Protein AF-A0A7C7RDS0-F1 (afdb_monomer_lite)

pLDDT: mean 90.05, std 12.33, range [45.91, 98.25]

Secondary structure (DSSP, 8-state):
-GGG-TT------S-SB-EE---BTTBSSEE---SB-TT-PBPHHHHHHHHHHHHTTTS--

Radius of gyration: 14.86 Å; chains: 1; bounding box: 34×19×41 Å

Structure (mmCIF, N/CA/C/O backbone):
data_AF-A0A7C7RDS0-F1
#
_entry.id   AF-A0A7C7RDS0-F1
#
loop_
_atom_site.group_PDB
_atom_site.id
_atom_site.type_symbol
_atom_site.label_atom_id
_atom_site.label_alt_id
_atom_site.label_comp_id
_atom_site.label_asym_id
_atom_site.label_entity_id
_atom_site.label_seq_id
_atom_site.pdbx_PDB_ins_code
_atom_site.Cartn_x
_atom_site.Cartn_y
_atom_site.Cartn_z
_atom_site.occupancy
_atom_site.B_iso_or_equiv
_atom_site.auth_seq_id
_atom_site.auth_comp_id
_atom_site.auth_asym_id
_atom_site.auth_atom_id
_atom_site.pdbx_PDB_model_num
ATOM 1 N N . MET A 1 1 ? -14.493 11.493 6.076 1.00 71.88 1 MET A N 1
ATOM 2 C CA . MET A 1 1 ? -13.374 10.667 5.565 1.00 71.88 1 MET A CA 1
ATOM 3 C C . MET A 1 1 ? -13.827 9.206 5.543 1.00 71.88 1 MET A C 1
ATOM 5 O O . MET A 1 1 ? -14.539 8.820 6.462 1.00 71.88 1 MET A O 1
ATOM 9 N N . LEU A 1 2 ? -13.503 8.434 4.495 1.00 84.62 2 LEU A N 1
ATOM 10 C CA . LEU A 1 2 ? -14.109 7.112 4.218 1.00 84.62 2 LEU A CA 1
ATOM 11 C C . LEU A 1 2 ? -13.921 6.070 5.336 1.00 84.62 2 LEU A C 1
ATOM 13 O O . LEU A 1 2 ? -14.782 5.222 5.508 1.00 84.62 2 LEU A O 1
ATOM 17 N N . HIS A 1 3 ? -12.853 6.166 6.133 1.00 82.62 3 HIS A N 1
ATOM 18 C CA . HIS A 1 3 ? -12.564 5.234 7.234 1.00 82.62 3 HIS A CA 1
ATOM 19 C C . HIS A 1 3 ? -13.527 5.325 8.431 1.00 82.62 3 HIS A C 1
ATOM 21 O O . HIS A 1 3 ? -13.471 4.477 9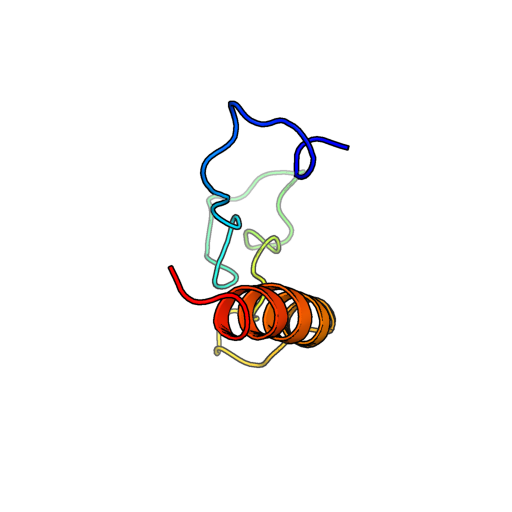.307 1.00 82.62 3 HIS A O 1
ATOM 27 N N . LYS A 1 4 ? -14.385 6.354 8.494 1.00 87.94 4 LYS A N 1
ATOM 28 C CA . LYS A 1 4 ? -15.398 6.524 9.556 1.00 87.94 4 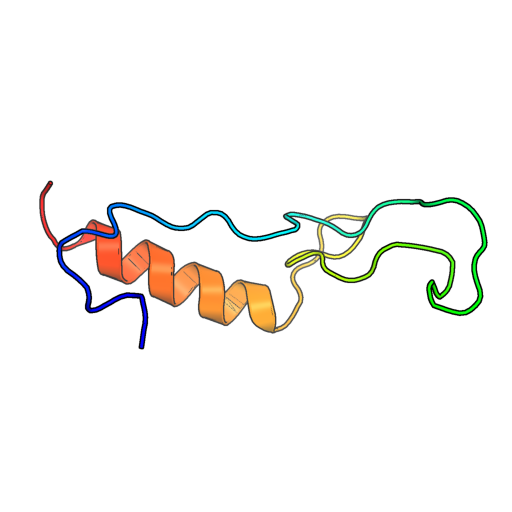LYS A CA 1
ATOM 29 C C . LYS A 1 4 ? -16.792 6.059 9.130 1.00 87.94 4 LYS A C 1
ATOM 31 O O . LYS A 1 4 ? -17.775 6.435 9.753 1.00 87.94 4 LYS A O 1
ATOM 36 N N . LYS A 1 5 ? -16.905 5.404 7.974 1.00 93.19 5 LYS A N 1
ATOM 37 C CA . LYS A 1 5 ? -18.185 4.956 7.430 1.00 93.19 5 LYS A CA 1
ATOM 38 C C . LYS A 1 5 ? -18.375 3.493 7.796 1.00 93.19 5 LYS A C 1
ATOM 40 O O . LYS A 1 5 ? -17.564 2.671 7.390 1.00 93.19 5 LYS A O 1
ATOM 45 N N . ASP A 1 6 ? -19.460 3.189 8.497 1.00 93.44 6 ASP A N 1
ATOM 46 C CA . ASP A 1 6 ? -19.719 1.851 9.054 1.00 93.44 6 ASP A CA 1
ATOM 47 C C . ASP A 1 6 ? -19.850 0.762 7.980 1.00 93.44 6 ASP A C 1
ATOM 49 O O . ASP A 1 6 ? -19.570 -0.405 8.225 1.00 93.44 6 ASP A O 1
ATOM 53 N N . PHE A 1 7 ? -20.219 1.147 6.756 1.00 94.31 7 PHE A N 1
ATOM 54 C CA . PHE A 1 7 ? -20.287 0.241 5.609 1.00 94.31 7 PHE A CA 1
ATOM 55 C C . PHE A 1 7 ? -18.917 -0.073 4.977 1.00 94.31 7 PHE A C 1
ATOM 57 O O . PHE A 1 7 ? -18.843 -0.887 4.058 1.00 94.31 7 PHE A O 1
ATOM 64 N N . VAL A 1 8 ? -17.828 0.573 5.413 1.00 94.44 8 VAL A N 1
ATOM 65 C CA . VAL A 1 8 ? -16.474 0.326 4.896 1.00 94.44 8 VAL A CA 1
ATOM 66 C C . VAL A 1 8 ? -15.729 -0.614 5.835 1.00 94.44 8 VAL A C 1
ATOM 68 O O . VAL A 1 8 ? -15.288 -0.225 6.911 1.00 94.44 8 VAL A O 1
ATOM 71 N N . ILE A 1 9 ? -15.541 -1.854 5.391 1.00 91.06 9 ILE A N 1
ATOM 72 C CA . ILE A 1 9 ? -14.952 -2.928 6.207 1.00 91.06 9 ILE A CA 1
ATOM 73 C C . ILE A 1 9 ? -13.425 -3.032 6.104 1.00 91.06 9 ILE A C 1
ATOM 75 O O . ILE A 1 9 ? -12.797 -3.734 6.890 1.00 91.06 9 ILE A O 1
ATOM 79 N N . GLY A 1 10 ? -12.805 -2.360 5.132 1.00 89.94 10 GLY A N 1
ATOM 80 C CA . GLY A 1 10 ? -11.365 -2.457 4.929 1.00 89.94 10 GLY A CA 1
ATOM 81 C C . GLY A 1 10 ? -10.840 -1.610 3.779 1.00 89.94 10 GLY A C 1
ATOM 82 O O . GLY A 1 10 ? -11.595 -1.085 2.960 1.00 89.94 10 GLY A O 1
ATOM 83 N N . PHE A 1 11 ? -9.513 -1.498 3.724 1.00 92.00 11 PHE A N 1
ATOM 84 C CA . PHE A 1 11 ? -8.782 -0.766 2.695 1.00 92.00 11 PHE A CA 1
ATOM 85 C C . PHE A 1 11 ? -7.625 -1.609 2.173 1.00 92.00 11 PHE A C 1
ATOM 87 O O . PHE A 1 11 ? -6.928 -2.272 2.940 1.00 92.00 11 PHE A O 1
ATOM 94 N N . VAL A 1 12 ? -7.378 -1.520 0.869 1.00 93.75 12 VAL A N 1
ATOM 95 C CA . VAL A 1 12 ? -6.214 -2.128 0.221 1.00 93.75 12 VAL A CA 1
ATOM 96 C C . VAL A 1 12 ? -5.401 -1.018 -0.430 1.00 93.75 12 VAL A C 1
ATOM 98 O O . VAL A 1 12 ? -5.920 -0.243 -1.232 1.00 93.75 12 VAL A O 1
ATOM 101 N N . ILE A 1 13 ? -4.122 -0.918 -0.071 1.00 95.44 13 ILE A N 1
ATOM 102 C CA . ILE A 1 13 ? -3.236 0.122 -0.598 1.00 95.44 13 ILE A CA 1
ATOM 103 C C . ILE A 1 13 ? -2.686 -0.300 -1.960 1.00 95.44 13 ILE A C 1
ATOM 105 O O . ILE A 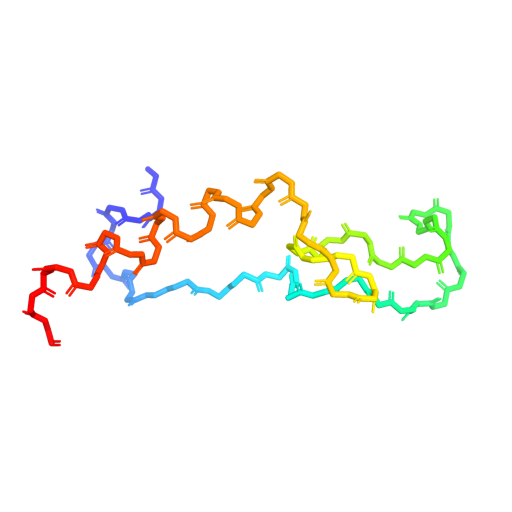1 13 ? -2.110 -1.379 -2.107 1.00 95.44 13 ILE A O 1
ATOM 109 N N . TRP A 1 14 ? -2.795 0.593 -2.944 1.00 96.88 14 TRP A N 1
ATOM 110 C CA . TRP A 1 14 ? -2.132 0.447 -4.234 1.00 96.88 14 TRP A CA 1
ATOM 111 C C . TRP A 1 14 ? -0.902 1.365 -4.318 1.00 96.88 14 TRP A C 1
ATOM 113 O O . TRP A 1 14 ? -1.050 2.583 -4.314 1.00 96.88 14 TRP A O 1
ATOM 123 N N . ASN A 1 15 ? 0.323 0.866 -4.439 1.00 96.38 15 ASN A N 1
ATOM 124 C CA . ASN A 1 15 ? 0.757 -0.534 -4.515 1.00 96.38 15 ASN A CA 1
ATOM 125 C C . ASN A 1 15 ? 1.685 -0.857 -3.334 1.00 96.38 15 ASN A C 1
ATOM 127 O O . ASN A 1 15 ? 2.167 0.045 -2.651 1.00 96.38 15 ASN A O 1
ATOM 131 N N . LEU A 1 16 ? 1.976 -2.133 -3.098 1.00 97.06 16 LEU A N 1
ATOM 132 C CA . LEU A 1 16 ? 3.007 -2.516 -2.140 1.00 97.06 16 LEU A CA 1
ATOM 133 C C . LEU A 1 16 ? 4.384 -1.969 -2.553 1.00 97.06 16 LEU A C 1
ATOM 135 O O . LEU A 1 16 ? 5.085 -1.389 -1.730 1.00 97.06 16 LEU A O 1
ATOM 139 N N . SER A 1 17 ? 4.763 -2.112 -3.825 1.00 98.00 17 SER A N 1
ATOM 140 C CA . SER A 1 17 ? 6.087 -1.740 -4.332 1.00 98.00 17 SER A CA 1
ATOM 141 C C . SER A 1 17 ? 5.993 -1.119 -5.726 1.00 98.00 17 SER A C 1
ATOM 143 O O . SER A 1 17 ? 5.027 -1.324 -6.462 1.00 98.00 17 SER A O 1
ATOM 145 N N . ASP A 1 18 ? 6.988 -0.317 -6.091 1.00 97.75 18 ASP A N 1
ATOM 146 C CA . ASP A 1 18 ? 7.096 0.202 -7.450 1.00 97.75 18 ASP A CA 1
ATOM 147 C C . ASP A 1 18 ? 7.337 -0.929 -8.455 1.00 97.75 18 ASP A C 1
ATOM 149 O O . ASP A 1 18 ? 8.174 -1.806 -8.243 1.00 97.75 18 ASP A O 1
ATOM 153 N N . PHE A 1 19 ? 6.651 -0.878 -9.596 1.00 96.75 19 PHE A N 1
ATOM 154 C CA . PHE A 1 19 ? 6.714 -1.930 -10.612 1.00 96.75 19 PHE A CA 1
ATOM 155 C C . PHE A 1 19 ? 6.816 -1.359 -12.029 1.00 96.75 19 PHE A C 1
ATOM 157 O O . PHE A 1 19 ? 6.391 -0.233 -12.296 1.00 96.75 19 PHE A O 1
ATOM 164 N N . ARG A 1 20 ? 7.404 -2.134 -12.951 1.00 96.25 20 ARG A N 1
ATOM 165 C CA . ARG A 1 20 ? 7.576 -1.725 -14.354 1.00 96.25 20 ARG A CA 1
ATOM 166 C C . ARG A 1 20 ? 6.234 -1.647 -15.076 1.00 96.25 20 ARG A C 1
ATOM 168 O O . ARG A 1 20 ? 5.367 -2.491 -14.889 1.00 96.25 20 ARG A O 1
ATOM 175 N N . THR A 1 21 ? 6.104 -0.654 -15.942 1.00 95.56 21 THR A N 1
ATOM 176 C CA . THR A 1 21 ? 4.969 -0.487 -16.855 1.00 95.56 21 THR A CA 1
ATOM 177 C C . THR A 1 21 ? 5.497 -0.170 -18.246 1.00 95.56 21 THR A C 1
ATOM 179 O O . THR A 1 21 ? 6.648 0.247 -18.377 1.00 95.56 21 THR A O 1
ATOM 182 N N . SER A 1 22 ? 4.653 -0.300 -19.268 1.00 95.31 22 SER A N 1
ATOM 183 C CA . SER A 1 22 ? 4.945 0.239 -20.599 1.00 95.31 22 SER A CA 1
ATOM 184 C C . SER A 1 22 ? 5.264 1.736 -20.532 1.00 95.31 22 SER A C 1
ATOM 186 O O . SER A 1 22 ? 4.827 2.442 -19.611 1.00 95.31 22 SER A O 1
ATOM 188 N N . GLN A 1 23 ? 6.031 2.217 -21.509 1.00 94.94 23 GLN A N 1
ATOM 189 C CA . GLN A 1 23 ? 6.380 3.627 -21.617 1.00 94.94 23 GLN A CA 1
ATOM 190 C C . GLN A 1 23 ? 5.128 4.468 -21.897 1.00 94.94 23 GLN A C 1
ATOM 192 O O . GLN A 1 23 ? 4.295 4.118 -22.728 1.00 94.94 23 GLN A O 1
ATOM 197 N N . SER A 1 24 ? 4.981 5.572 -21.167 1.00 94.06 24 SER A N 1
ATOM 198 C CA . SER A 1 24 ? 3.882 6.526 -21.312 1.00 94.06 24 SER A CA 1
ATOM 199 C C . SER A 1 24 ? 4.315 7.865 -20.719 1.00 94.06 24 SER A C 1
ATOM 201 O O . SER A 1 24 ? 5.078 7.883 -19.753 1.00 94.06 24 SER A O 1
ATOM 203 N N . SER A 1 25 ? 3.803 8.978 -21.245 1.00 95.12 25 SER A N 1
ATOM 204 C CA . SER A 1 25 ? 4.084 10.329 -20.735 1.00 95.12 25 SER A CA 1
ATOM 205 C C . SER A 1 25 ? 3.769 10.488 -19.240 1.00 95.12 25 SER A C 1
ATOM 207 O O . SER A 1 25 ? 4.461 11.215 -18.535 1.00 95.12 25 SER A O 1
ATOM 209 N N . PHE A 1 26 ? 2.783 9.752 -18.717 1.00 93.88 26 PHE A N 1
ATOM 210 C CA . PHE A 1 26 ? 2.388 9.798 -17.303 1.00 93.88 26 PHE A CA 1
ATOM 211 C C . PHE A 1 26 ? 3.182 8.839 -16.399 1.00 93.88 26 PHE A C 1
ATOM 213 O O . PHE A 1 26 ? 2.882 8.705 -15.207 1.00 93.88 26 PHE A O 1
ATOM 220 N N . ARG A 1 27 ? 4.157 8.102 -16.945 1.00 91.38 27 ARG A N 1
ATOM 221 C CA . ARG A 1 27 ? 4.928 7.083 -16.223 1.00 91.38 27 ARG A CA 1
ATOM 222 C C . ARG A 1 27 ? 6.417 7.350 -16.374 1.00 91.38 27 ARG A C 1
ATOM 224 O O . ARG A 1 27 ? 7.011 7.122 -17.420 1.00 91.38 27 ARG A O 1
ATOM 231 N N . ILE A 1 28 ? 7.043 7.764 -15.276 1.00 89.06 28 ILE A N 1
ATOM 232 C CA . ILE A 1 28 ? 8.489 7.996 -15.219 1.00 89.06 28 ILE A CA 1
ATOM 233 C C . ILE A 1 28 ? 9.196 6.644 -15.051 1.00 89.06 28 ILE A C 1
ATOM 235 O O . ILE A 1 28 ? 9.520 6.241 -13.927 1.00 89.06 28 ILE A O 1
ATOM 239 N N . MET A 1 29 ? 9.377 5.929 -16.169 1.00 88.25 29 MET A N 1
ATOM 240 C CA . MET A 1 29 ? 9.995 4.593 -16.313 1.00 88.25 29 MET A CA 1
ATOM 241 C C . MET A 1 29 ? 9.271 3.429 -15.608 1.00 88.25 29 MET A C 1
ATOM 243 O O . MET A 1 29 ? 9.424 2.272 -15.992 1.00 88.25 29 MET A O 1
ATOM 247 N N . GLN A 1 30 ? 8.487 3.707 -14.568 1.00 92.88 30 GLN A N 1
ATOM 248 C CA . GLN A 1 30 ? 7.789 2.720 -13.750 1.00 92.88 30 GLN A CA 1
ATOM 249 C C . GLN A 1 30 ? 6.539 3.329 -13.101 1.00 92.88 30 GLN A C 1
ATOM 251 O O . GLN A 1 30 ? 6.358 4.551 -13.058 1.00 92.88 30 GLN A O 1
ATOM 256 N N . ASN A 1 31 ? 5.685 2.485 -12.526 1.00 96.81 31 ASN A N 1
ATOM 257 C CA . ASN A 1 31 ? 4.659 2.929 -11.598 1.00 96.81 31 ASN A CA 1
ATOM 258 C C . ASN A 1 31 ? 5.291 3.206 -10.226 1.00 96.81 31 ASN A C 1
ATOM 260 O O . ASN A 1 31 ? 5.781 2.287 -9.580 1.00 96.81 31 ASN A O 1
ATOM 264 N N . ARG A 1 32 ? 5.258 4.473 -9.790 1.00 96.25 32 ARG A N 1
ATOM 265 C CA . ARG A 1 32 ? 5.863 4.942 -8.530 1.00 96.25 32 ARG A CA 1
ATOM 266 C C . ARG A 1 32 ? 4.901 5.007 -7.333 1.00 96.25 32 ARG A C 1
ATOM 268 O O . ARG A 1 32 ? 5.203 5.659 -6.335 1.00 96.25 32 ARG A O 1
ATOM 275 N N . LYS A 1 33 ? 3.727 4.374 -7.444 1.00 97.31 33 LYS A N 1
ATOM 276 C CA . LYS A 1 33 ? 2.687 4.356 -6.398 1.00 97.31 33 LYS A CA 1
ATOM 277 C C . LYS A 1 33 ? 2.981 3.366 -5.261 1.00 97.31 33 LYS A C 1
ATOM 279 O O . LYS A 1 33 ? 2.148 3.213 -4.379 1.00 97.31 33 LYS A O 1
ATOM 284 N N . GLY A 1 34 ? 4.115 2.665 -5.284 1.00 97.50 34 GLY A N 1
ATOM 285 C CA . GLY A 1 34 ? 4.488 1.730 -4.230 1.00 97.50 34 GLY A CA 1
ATOM 286 C C . GLY A 1 34 ? 4.713 2.426 -2.889 1.00 97.50 34 GLY A C 1
ATOM 287 O O . GLY A 1 34 ? 5.332 3.491 -2.855 1.00 97.50 34 GLY A O 1
ATOM 288 N N . VAL A 1 35 ? 4.270 1.807 -1.793 1.00 98.25 35 VAL A N 1
ATOM 289 C CA . VAL A 1 35 ? 4.676 2.163 -0.418 1.00 98.25 35 VAL A CA 1
ATOM 290 C C . VAL A 1 35 ? 6.174 1.908 -0.221 1.00 98.25 35 VAL A C 1
ATOM 292 O O . VAL A 1 35 ? 6.864 2.663 0.466 1.00 98.25 35 VAL A O 1
ATOM 295 N N . LEU A 1 36 ? 6.682 0.870 -0.881 1.00 98.25 36 LEU A N 1
ATOM 296 C CA . LEU A 1 36 ? 8.095 0.551 -1.012 1.00 98.25 36 LEU A CA 1
ATOM 297 C C . LEU A 1 36 ? 8.601 0.941 -2.404 1.00 98.25 36 LEU A C 1
ATOM 299 O O . LEU A 1 36 ? 7.834 1.024 -3.369 1.00 98.25 36 LEU A O 1
ATOM 303 N N . ASN A 1 37 ? 9.907 1.149 -2.541 1.00 97.44 37 ASN A N 1
ATOM 304 C CA . ASN A 1 37 ? 10.526 1.188 -3.863 1.00 97.44 37 ASN A CA 1
ATOM 305 C C . ASN A 1 37 ? 10.632 -0.234 -4.457 1.00 97.44 37 ASN A C 1
ATOM 307 O O . ASN A 1 37 ? 10.261 -1.225 -3.822 1.00 97.44 37 ASN A O 1
ATOM 311 N N . ARG A 1 38 ? 11.138 -0.343 -5.690 1.00 95.62 38 ARG A N 1
ATOM 312 C CA . ARG A 1 38 ? 11.211 -1.612 -6.436 1.00 95.62 38 ARG A CA 1
ATOM 313 C C . ARG A 1 38 ? 12.131 -2.661 -5.793 1.00 95.62 38 ARG A C 1
ATOM 315 O O . ARG A 1 38 ? 11.892 -3.852 -5.963 1.00 95.62 38 ARG A O 1
ATOM 322 N N . ILE A 1 39 ? 13.155 -2.228 -5.056 1.00 97.19 39 ILE A N 1
ATOM 323 C CA . ILE A 1 39 ? 14.066 -3.103 -4.295 1.00 97.19 39 ILE A CA 1
ATOM 324 C C . ILE A 1 39 ? 13.624 -3.281 -2.833 1.00 97.19 39 ILE A C 1
ATOM 326 O O . ILE A 1 39 ? 14.362 -3.838 -2.029 1.00 97.19 39 ILE A O 1
ATOM 330 N N . LYS A 1 40 ? 12.379 -2.890 -2.521 1.00 96.81 40 LYS A N 1
ATOM 331 C CA . LYS A 1 40 ? 11.696 -3.050 -1.227 1.00 96.81 40 LYS A CA 1
ATOM 332 C C . LYS A 1 40 ? 12.228 -2.170 -0.093 1.00 96.81 40 LYS A C 1
ATOM 334 O O . LYS A 1 40 ? 11.932 -2.437 1.068 1.00 96.81 40 LYS A O 1
ATOM 339 N N . GLU A 1 41 ? 12.927 -1.085 -0.402 1.00 98.12 41 GLU A N 1
ATOM 340 C CA . GLU A 1 41 ? 13.263 -0.085 0.610 1.00 98.12 41 GLU A CA 1
ATOM 341 C C . GLU A 1 41 ? 12.031 0.779 0.933 1.00 98.12 41 GLU A C 1
ATOM 343 O O . GLU A 1 41 ? 11.252 1.132 0.032 1.00 98.12 41 GLU A O 1
ATOM 348 N N . PRO A 1 42 ? 11.821 1.121 2.214 1.00 98.25 42 PRO A N 1
ATOM 349 C CA . PRO A 1 42 ? 10.654 1.871 2.650 1.00 98.25 42 PRO A CA 1
ATOM 350 C C . PRO A 1 42 ? 10.716 3.332 2.200 1.00 98.25 42 PRO A C 1
ATOM 352 O O . PRO A 1 42 ? 11.705 4.027 2.420 1.00 98.25 42 PRO A O 1
ATOM 355 N N . LYS A 1 43 ? 9.616 3.834 1.631 1.00 98.19 43 LYS A N 1
ATOM 356 C CA . LYS A 1 43 ? 9.407 5.280 1.462 1.00 98.19 43 LYS A CA 1
ATOM 357 C C . LYS A 1 43 ? 8.820 5.872 2.743 1.00 98.19 43 LYS A C 1
ATOM 359 O O . LYS A 1 43 ? 8.358 5.140 3.615 1.00 98.19 43 LYS A O 1
ATOM 364 N N . LEU A 1 44 ? 8.722 7.201 2.824 1.00 98.19 44 LEU A N 1
ATOM 365 C CA . LEU A 1 44 ? 8.083 7.880 3.962 1.00 98.19 44 LEU A CA 1
ATOM 366 C C . LEU A 1 44 ? 6.659 7.360 4.241 1.00 98.19 44 LEU A C 1
ATOM 368 O O . LEU A 1 44 ? 6.276 7.181 5.395 1.00 98.19 44 LEU A O 1
ATOM 372 N N . ALA A 1 45 ? 5.905 7.033 3.186 1.00 97.50 45 ALA A N 1
ATOM 373 C CA . ALA A 1 45 ? 4.573 6.443 3.302 1.00 97.50 45 ALA A CA 1
ATOM 374 C C . ALA A 1 45 ? 4.561 5.124 4.099 1.00 97.50 45 ALA A C 1
ATOM 376 O O . ALA A 1 45 ? 3.587 4.851 4.792 1.00 97.50 45 ALA A O 1
ATOM 377 N N . ALA A 1 46 ? 5.635 4.326 4.059 1.00 97.75 46 ALA A N 1
ATOM 378 C CA . ALA A 1 46 ? 5.720 3.067 4.798 1.00 97.75 46 ALA A CA 1
ATOM 379 C C . ALA A 1 46 ? 5.623 3.272 6.316 1.00 97.75 46 ALA A C 1
ATOM 381 O O . ALA A 1 46 ? 5.035 2.439 7.004 1.00 97.75 4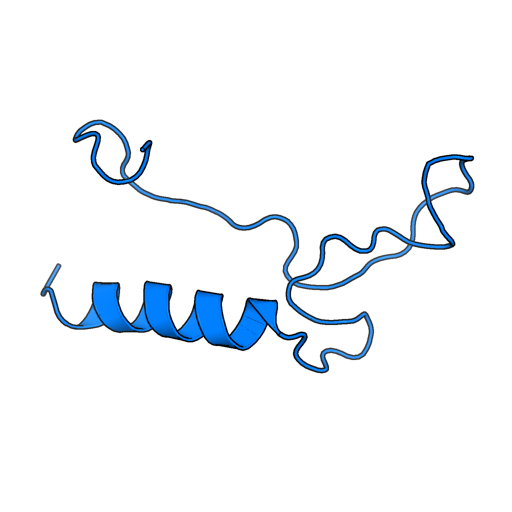6 ALA A O 1
ATOM 382 N N . LYS A 1 47 ? 6.139 4.399 6.830 1.00 96.81 47 LYS A N 1
ATOM 383 C CA . LYS A 1 47 ? 6.014 4.764 8.246 1.00 96.81 47 LYS A CA 1
ATOM 384 C C . LYS A 1 47 ? 4.549 4.997 8.629 1.00 96.81 47 LYS A C 1
ATOM 386 O O . LYS A 1 47 ? 4.062 4.373 9.564 1.00 96.81 47 LYS A O 1
ATOM 391 N N . VAL A 1 48 ? 3.837 5.815 7.853 1.00 95.31 48 VAL A N 1
ATOM 392 C CA . VAL A 1 48 ? 2.417 6.132 8.093 1.00 95.31 48 VAL A CA 1
ATOM 393 C C . VAL A 1 48 ? 1.547 4.880 7.979 1.00 95.31 48 VAL A C 1
ATOM 395 O O . VAL A 1 48 ? 0.701 4.622 8.828 1.00 95.31 48 VAL A O 1
ATOM 398 N N . VAL A 1 49 ? 1.777 4.059 6.951 1.00 94.56 49 VAL A N 1
ATOM 399 C CA . VAL A 1 49 ? 1.051 2.795 6.762 1.00 94.56 49 VAL A CA 1
ATOM 400 C C . VAL A 1 49 ? 1.269 1.869 7.957 1.00 94.56 49 VAL A C 1
ATOM 402 O O . VAL A 1 49 ? 0.308 1.321 8.485 1.00 94.56 49 VAL A O 1
ATOM 405 N N . LYS A 1 50 ? 2.507 1.730 8.440 1.00 95.00 50 LYS A N 1
ATOM 406 C CA . LYS A 1 50 ? 2.799 0.928 9.631 1.00 95.00 50 LYS A CA 1
ATOM 407 C C . LYS A 1 50 ? 1.995 1.402 10.846 1.00 95.00 50 LYS A C 1
ATOM 409 O O . LYS A 1 50 ? 1.377 0.568 11.497 1.00 95.00 50 LYS A O 1
ATOM 414 N N . GLU A 1 51 ? 1.969 2.704 11.118 1.00 93.56 51 GLU A N 1
ATOM 415 C CA . GLU A 1 51 ? 1.220 3.285 12.242 1.00 93.56 51 GLU A CA 1
ATOM 416 C C . GLU A 1 51 ? -0.287 2.985 12.138 1.00 93.56 51 GLU A C 1
ATOM 418 O O . GLU A 1 51 ? -0.879 2.491 13.096 1.00 93.56 51 GLU A O 1
ATOM 423 N N . VAL A 1 52 ? -0.888 3.172 10.956 1.00 89.75 52 VAL A N 1
ATOM 424 C CA . VAL A 1 52 ? -2.323 2.915 10.716 1.00 89.75 52 VAL A CA 1
ATOM 425 C C . VAL 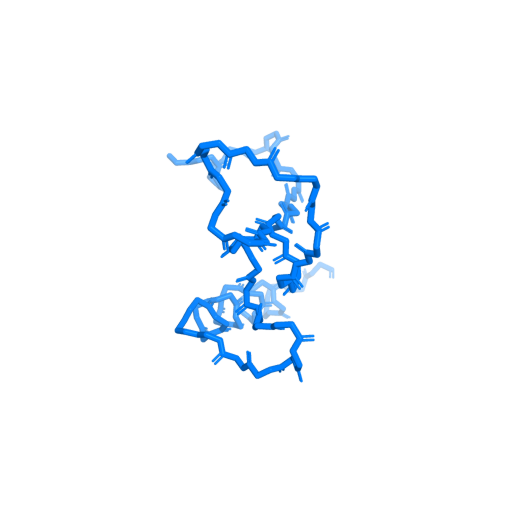A 1 52 ? -2.691 1.443 10.938 1.00 89.75 52 VAL A C 1
ATOM 427 O O . VAL A 1 52 ? -3.661 1.140 11.631 1.00 89.75 52 VAL A O 1
ATOM 430 N N . PHE A 1 53 ? -1.918 0.506 10.383 1.00 89.00 53 PHE A N 1
ATOM 431 C CA . PHE A 1 53 ? -2.201 -0.927 10.538 1.00 89.00 53 PHE A CA 1
ATOM 432 C C . PHE A 1 53 ? -1.853 -1.461 11.935 1.00 89.00 53 PHE A C 1
ATOM 434 O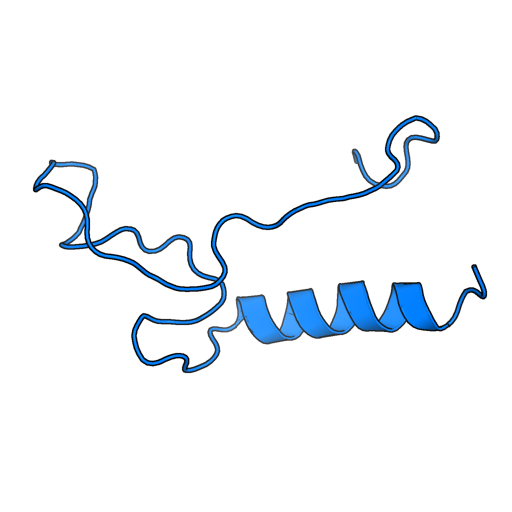 O . PHE A 1 53 ? -2.400 -2.480 12.349 1.00 89.00 53 PHE A O 1
ATOM 441 N N . GLN A 1 54 ? -0.947 -0.809 12.669 1.00 90.25 54 GLN A N 1
ATOM 442 C CA . GLN A 1 54 ? -0.656 -1.157 14.062 1.00 90.25 54 GLN A CA 1
ATOM 443 C C . GLN A 1 54 ? -1.758 -0.692 15.017 1.00 90.25 54 GLN A C 1
ATOM 445 O O . GLN A 1 54 ? -2.112 -1.446 15.917 1.00 90.25 54 GLN A O 1
ATOM 450 N N . GLN A 1 55 ? -2.339 0.492 14.804 1.00 76.50 55 GLN A N 1
ATOM 451 C CA . GLN A 1 55 ? -3.479 0.975 15.594 1.00 76.50 55 GLN A CA 1
ATOM 452 C C . GLN A 1 55 ? -4.676 0.019 15.501 1.00 76.50 55 GLN A C 1
ATOM 454 O O . GLN A 1 55 ? -5.241 -0.360 16.522 1.00 76.50 55 GLN A O 1
ATOM 459 N N . GLY A 1 56 ? -4.987 -0.471 14.297 1.00 66.38 56 GLY A N 1
ATOM 460 C CA . GLY A 1 56 ? -6.069 -1.440 14.087 1.00 66.38 56 GLY A CA 1
ATOM 461 C C . GLY A 1 56 ? -5.833 -2.837 14.680 1.00 66.38 56 GLY A C 1
ATOM 462 O O . GLY A 1 56 ? -6.742 -3.654 14.640 1.00 66.38 56 GLY A O 1
ATOM 463 N N . ARG A 1 57 ? -4.638 -3.140 15.213 1.00 61.56 57 ARG A N 1
ATOM 464 C CA . ARG A 1 57 ? -4.338 -4.417 15.893 1.00 61.56 57 ARG A CA 1
ATOM 465 C C . ARG A 1 57 ? -4.628 -4.398 17.398 1.00 61.56 57 ARG A C 1
ATOM 467 O O . ARG A 1 57 ? -4.649 -5.464 18.001 1.00 61.56 57 ARG A O 1
ATOM 474 N N . GLY A 1 58 ? -4.785 -3.219 18.005 1.00 57.53 58 GLY A N 1
ATOM 475 C CA . GLY A 1 58 ? -5.062 -3.069 19.442 1.00 57.53 58 GLY A CA 1
ATOM 476 C C . GLY A 1 58 ? -6.548 -3.154 19.801 1.00 57.53 58 GLY A C 1
ATOM 477 O O . GLY A 1 58 ? -6.891 -3.420 20.949 1.00 57.53 58 GLY A O 1
ATOM 478 N N . GLU A 1 59 ? -7.427 -2.966 18.820 1.00 57.00 59 GLU A N 1
ATOM 479 C CA . GLU A 1 59 ? -8.860 -3.214 18.948 1.00 57.00 59 GLU A CA 1
ATOM 480 C C . GLU A 1 59 ? -9.111 -4.676 18.580 1.00 57.00 59 GLU A C 1
ATOM 482 O O . GLU A 1 59 ? -9.087 -5.035 17.405 1.00 57.00 59 GLU A O 1
ATOM 487 N N . GLY A 1 60 ? -9.283 -5.530 19.591 1.00 50.22 60 GLY A N 1
ATOM 488 C CA . GLY A 1 60 ? -9.619 -6.938 19.401 1.00 50.22 60 GLY A CA 1
ATOM 489 C C . GLY A 1 60 ? -10.852 -7.100 18.511 1.00 50.22 60 GLY A C 1
ATOM 490 O O . GLY A 1 60 ? -11.980 -6.878 18.948 1.00 50.22 60 GLY A O 1
ATOM 491 N N . ARG A 1 61 ? -10.603 -7.489 17.264 1.00 45.91 61 ARG A N 1
ATOM 492 C CA . ARG A 1 61 ? -11.518 -8.199 16.376 1.00 45.91 61 ARG A CA 1
ATOM 493 C C . ARG A 1 61 ? -10.888 -9.541 16.055 1.00 45.91 61 ARG A C 1
ATOM 495 O O . ARG A 1 61 ? -9.668 -9.546 15.769 1.00 45.91 61 ARG A O 1
#

Sequence (61 aa):
MLHKKDFVIGFVIWNLSDFRTSQSSFRIMQNRKGVLNRIKEPKLAAKVVKEVFQQGRGEGR

Foldseek 3Di:
DVVPDPPDPDDDQPDQEWAADPDDPVAPRTRHSHCAYPVRHGDPSVVVVVVVVVVVVVPDD